Protein AF-A0A8T6V0I2-F1 (afdb_monomer)

Solvent-accessible surface area (backbone atoms only — not comparable to full-atom values): 3734 Å² total; per-residue (Å²): 137,69,97,55,58,49,69,52,92,86,45,87,89,44,70,49,71,75,75,85,74,62,61,41,70,12,74,83,78,68,47,60,30,70,44,36,47,75,39,87,92,48,43,61,32,28,58,73,60,48,54,61,28,50,77,66,66,76,98

Radius of gyration: 17.36 Å; Cα contacts (8 Å, |Δi|>4): 73; chains: 1; bounding box: 35×20×46 Å

Structure (mmCIF, N/CA/C/O backbone):
data_AF-A0A8T6V0I2-F1
#
_entry.id   AF-A0A8T6V0I2-F1
#
loop_
_atom_site.group_PDB
_atom_site.id
_atom_site.type_symbol
_atom_site.label_atom_id
_atom_site.label_alt_id
_atom_site.label_comp_id
_atom_site.label_asym_id
_atom_site.label_entity_id
_atom_site.label_seq_id
_atom_site.pdbx_PDB_ins_code
_atom_site.Cartn_x
_atom_site.Cartn_y
_atom_site.Cartn_z
_atom_site.occupancy
_atom_site.B_iso_or_equiv
_atom_site.auth_seq_id
_atom_site.auth_comp_id
_atom_site.auth_asym_id
_atom_site.auth_atom_id
_atom_site.pdbx_PDB_model_num
ATOM 1 N N . ASP A 1 1 ? -3.093 -13.220 19.546 1.00 51.47 1 ASP A N 1
ATOM 2 C CA . ASP A 1 1 ? -2.937 -12.277 20.669 1.00 51.47 1 ASP A CA 1
ATOM 3 C C . ASP A 1 1 ? -2.219 -11.024 20.201 1.00 51.47 1 ASP A C 1
ATOM 5 O O . ASP A 1 1 ? -1.005 -11.014 20.073 1.00 51.47 1 ASP A O 1
ATOM 9 N N . SER A 1 2 ? -2.980 -9.998 19.815 1.00 60.44 2 SER A N 1
ATOM 10 C CA . SER A 1 2 ? -2.423 -8.665 19.568 1.00 60.44 2 SER A CA 1
ATOM 11 C C . SER A 1 2 ? -2.448 -7.933 20.903 1.00 60.44 2 SER A C 1
ATOM 13 O O . SER A 1 2 ? -3.513 -7.782 21.497 1.00 60.44 2 SER A O 1
ATOM 15 N N . GLU A 1 3 ? -1.279 -7.517 21.382 1.00 67.50 3 GLU A N 1
ATOM 16 C CA . GLU A 1 3 ? -1.087 -6.820 22.662 1.00 67.50 3 GLU A CA 1
ATOM 17 C C . GLU A 1 3 ? -1.843 -5.471 22.732 1.00 67.50 3 GLU A C 1
ATOM 19 O O . GLU A 1 3 ? -2.042 -4.923 23.811 1.00 67.50 3 GLU A O 1
ATOM 24 N N . TYR A 1 4 ? -2.347 -4.965 21.596 1.00 70.75 4 TYR A N 1
ATOM 25 C CA . TYR A 1 4 ? -2.976 -3.646 21.457 1.00 70.75 4 TYR A CA 1
ATOM 26 C C . TYR A 1 4 ? -4.390 -3.720 20.858 1.00 70.75 4 TYR A C 1
ATOM 28 O O . TYR A 1 4 ? -4.695 -3.080 19.847 1.00 70.75 4 TYR A O 1
ATOM 36 N N . ALA A 1 5 ? -5.264 -4.519 21.472 1.00 90.00 5 ALA A N 1
ATOM 37 C CA . ALA A 1 5 ? -6.680 -4.574 21.120 1.00 90.00 5 ALA A CA 1
ATOM 38 C C . ALA A 1 5 ? -7.513 -3.613 21.991 1.00 90.00 5 ALA A C 1
ATOM 40 O O . ALA A 1 5 ? -7.560 -3.743 23.213 1.00 90.00 5 ALA A O 1
ATOM 41 N N . PHE A 1 6 ? -8.205 -2.663 21.362 1.00 93.38 6 PHE A N 1
ATOM 42 C CA . PHE A 1 6 ? -9.169 -1.772 22.002 1.00 93.38 6 PHE A CA 1
ATOM 43 C C . PHE A 1 6 ? -10.577 -2.370 21.936 1.00 93.38 6 PHE A C 1
ATOM 45 O O . PHE A 1 6 ? -11.037 -2.775 20.867 1.00 93.38 6 PHE A O 1
ATOM 52 N N . LYS A 1 7 ? -11.284 -2.387 23.069 1.00 95.31 7 LYS A N 1
ATOM 53 C CA . LYS A 1 7 ? -12.697 -2.776 23.149 1.00 95.31 7 LYS A CA 1
ATOM 54 C C . LYS A 1 7 ? -13.562 -1.524 23.296 1.00 95.31 7 LYS A C 1
ATOM 56 O O . LYS A 1 7 ? -13.326 -0.731 24.203 1.00 95.31 7 LYS A O 1
ATOM 61 N N . SER A 1 8 ? -14.560 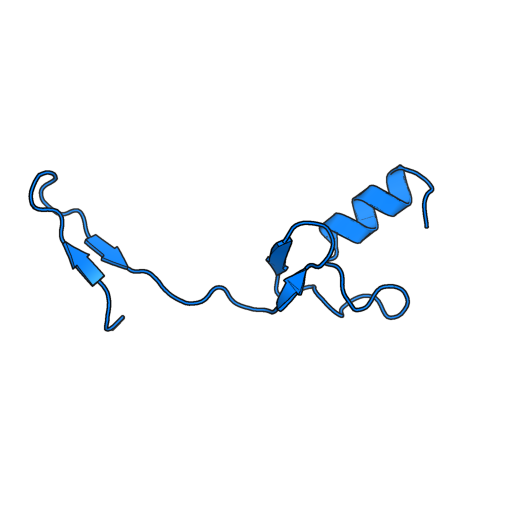-1.363 22.428 1.00 95.81 8 SER A N 1
ATOM 62 C CA . SER A 1 8 ? -15.451 -0.196 22.456 1.00 95.81 8 SER A CA 1
ATOM 63 C C . SER A 1 8 ? -16.318 -0.168 23.718 1.00 95.81 8 SER A C 1
ATOM 65 O O . SER A 1 8 ? -16.839 -1.198 24.149 1.00 95.81 8 SER A O 1
ATOM 67 N N . SER A 1 9 ? -16.498 1.026 24.287 1.00 95.69 9 SER A N 1
ATOM 68 C CA . SER A 1 9 ? -17.442 1.299 25.378 1.00 95.69 9 SER A CA 1
ATOM 69 C C . SER A 1 9 ? -18.861 1.609 24.891 1.00 95.69 9 SER A C 1
ATOM 71 O O . SER A 1 9 ? -19.801 1.505 25.671 1.00 95.69 9 SER A O 1
ATOM 73 N N . GLU A 1 10 ? -19.022 1.994 23.623 1.00 97.56 10 GLU A N 1
ATOM 74 C CA . GLU A 1 10 ? -20.297 2.451 23.047 1.00 97.56 10 GLU A CA 1
ATOM 75 C C . GLU A 1 10 ? -20.949 1.383 22.161 1.00 97.56 10 GLU A C 1
ATOM 77 O O . GLU A 1 10 ? -22.172 1.298 22.076 1.00 97.56 10 GLU A O 1
ATOM 82 N N . ILE A 1 11 ? -20.137 0.538 21.518 1.00 97.12 11 ILE A N 1
ATOM 83 C CA . ILE A 1 11 ? -20.600 -0.513 20.610 1.00 97.12 11 ILE A CA 1
ATOM 84 C C . ILE A 1 11 ? -20.294 -1.869 21.239 1.00 97.12 11 ILE A C 1
ATOM 86 O O . ILE A 1 11 ? -19.156 -2.346 21.230 1.00 97.12 11 ILE A O 1
ATOM 90 N N . SER A 1 12 ? -21.333 -2.503 21.783 1.00 96.25 12 SER A N 1
ATOM 91 C CA . SER A 1 12 ? -21.214 -3.816 22.417 1.00 96.25 12 SER A CA 1
ATOM 92 C C . SER A 1 12 ? -20.628 -4.849 21.448 1.00 96.25 12 SER A C 1
ATOM 94 O O . SER A 1 12 ? -21.128 -5.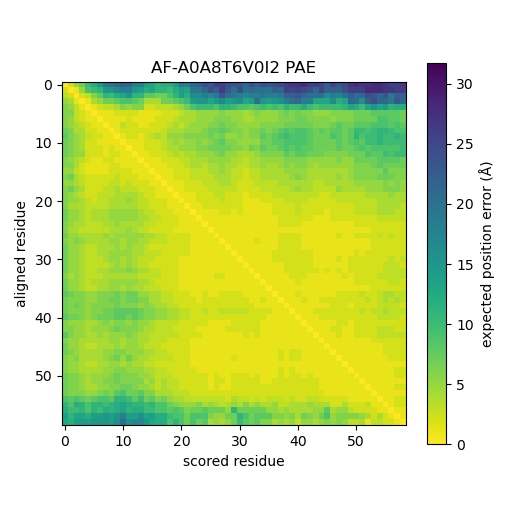041 20.342 1.00 96.25 12 SER A O 1
ATOM 96 N N . GLY A 1 13 ? -19.551 -5.512 21.870 1.00 94.81 13 GLY A N 1
ATOM 97 C CA . GLY A 1 13 ? -18.886 -6.569 21.103 1.00 94.81 13 GLY A CA 1
ATOM 98 C C . GLY A 1 13 ? -17.842 -6.097 20.085 1.00 94.81 13 GLY A C 1
ATOM 99 O O . GLY A 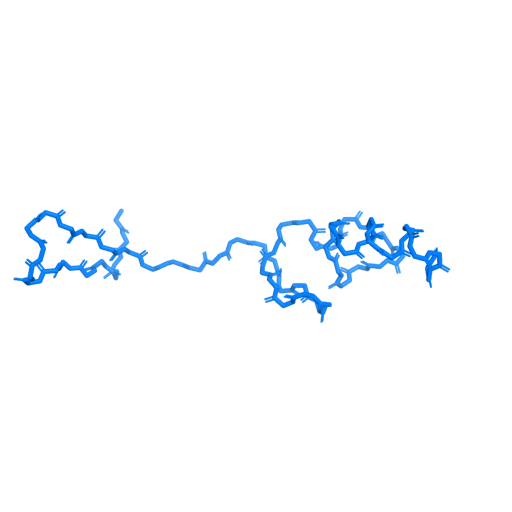1 13 ? -17.117 -6.938 19.560 1.00 94.81 13 GLY A O 1
ATOM 100 N N . LEU A 1 14 ? -17.697 -4.790 19.836 1.00 95.50 14 LEU A N 1
ATOM 101 C CA . LEU A 1 14 ? -16.673 -4.285 18.917 1.00 95.50 14 LEU A CA 1
ATOM 102 C C . LEU A 1 14 ? -15.279 -4.308 19.563 1.00 95.50 14 LEU A C 1
ATOM 104 O O . LEU A 1 14 ? -15.043 -3.675 20.596 1.00 95.50 14 LEU A O 1
ATOM 108 N N . ILE A 1 15 ? -14.345 -5.002 18.907 1.00 95.56 15 ILE A N 1
ATOM 109 C CA . ILE A 1 15 ? -12.924 -5.065 19.265 1.00 95.56 15 ILE A CA 1
ATOM 110 C C . ILE A 1 15 ? -12.100 -4.681 18.034 1.00 95.56 15 ILE A C 1
ATOM 112 O O . ILE A 1 15 ? -12.322 -5.208 16.945 1.00 95.56 15 ILE A O 1
ATOM 116 N N . VAL A 1 16 ? -11.140 -3.777 18.208 1.00 94.31 16 VAL A N 1
ATOM 117 C CA . VAL A 1 16 ? -10.246 -3.294 17.150 1.00 94.31 16 VAL A CA 1
ATOM 118 C C . VAL A 1 16 ? -8.808 -3.554 17.565 1.00 94.31 16 VAL A C 1
ATOM 120 O O . VAL A 1 16 ? -8.397 -3.142 18.642 1.00 94.31 16 VAL A O 1
ATOM 123 N N . ALA A 1 17 ? -8.030 -4.203 16.703 1.00 93.56 17 ALA A N 1
ATOM 124 C CA . ALA A 1 17 ? -6.600 -4.400 16.903 1.00 93.56 17 ALA A CA 1
ATOM 125 C C . ALA A 1 17 ? -5.816 -3.687 15.801 1.00 93.56 17 ALA A C 1
ATOM 127 O O . ALA A 1 17 ? -6.172 -3.774 14.624 1.00 93.56 17 ALA A O 1
ATOM 128 N N . VAL A 1 18 ? -4.733 -3.011 16.180 1.00 92.50 18 VAL A N 1
ATOM 129 C CA . VAL A 1 18 ? -3.823 -2.351 15.237 1.00 92.50 18 VAL A CA 1
ATOM 130 C C . VAL A 1 18 ? -2.512 -3.119 15.203 1.00 92.50 18 VAL A C 1
ATOM 132 O O . VAL A 1 18 ? -1.898 -3.370 16.235 1.00 92.50 18 VAL A O 1
ATOM 135 N N . ASN A 1 19 ? -2.075 -3.488 14.001 1.00 91.75 19 ASN A N 1
ATOM 136 C CA . ASN A 1 19 ? -0.808 -4.172 13.771 1.00 91.75 19 ASN A CA 1
ATOM 137 C C . ASN A 1 19 ? -0.057 -3.483 12.632 1.00 91.75 19 ASN A C 1
ATOM 139 O O . ASN A 1 19 ? -0.660 -2.806 11.795 1.00 91.75 19 ASN A O 1
ATOM 143 N N . LYS A 1 20 ? 1.266 -3.669 12.584 1.00 93.44 20 LYS A N 1
ATOM 144 C CA . LYS A 1 20 ? 2.064 -3.197 11.449 1.00 93.44 20 LYS A CA 1
ATOM 145 C C . LYS A 1 20 ? 1.589 -3.880 10.166 1.00 93.44 20 LYS A C 1
ATOM 147 O O . LYS A 1 20 ? 1.404 -5.095 10.138 1.00 93.44 20 LYS A O 1
ATOM 152 N N . ALA A 1 21 ? 1.404 -3.088 9.114 1.00 95.19 21 ALA A N 1
ATOM 153 C CA . ALA A 1 21 ? 1.112 -3.614 7.789 1.00 95.19 21 ALA A CA 1
ATOM 154 C C . ALA A 1 21 ? 2.322 -4.410 7.254 1.00 95.19 21 ALA A C 1
ATOM 156 O O . ALA A 1 21 ? 3.461 -4.030 7.533 1.00 95.19 21 ALA A O 1
ATOM 157 N N . PRO A 1 22 ? 2.103 -5.497 6.495 1.00 96.00 22 PRO A N 1
ATOM 158 C CA . PRO A 1 22 ? 3.189 -6.280 5.918 1.00 96.00 22 PRO A CA 1
ATOM 159 C C . PRO A 1 22 ? 3.840 -5.571 4.721 1.00 96.00 22 PRO A C 1
ATOM 161 O O . PRO A 1 22 ? 3.211 -4.764 4.031 1.00 96.00 22 PRO A O 1
ATOM 164 N N . GLY A 1 23 ? 5.080 -5.960 4.420 1.00 97.06 23 GLY A N 1
ATOM 165 C CA . GLY A 1 23 ? 5.854 -5.414 3.306 1.00 97.06 23 GLY A CA 1
ATOM 166 C C . GLY A 1 23 ? 6.506 -4.076 3.641 1.00 97.06 23 GLY A C 1
ATOM 167 O O . GLY A 1 23 ? 6.775 -3.786 4.802 1.00 97.06 23 GLY A O 1
ATOM 168 N N . GLU A 1 24 ? 6.736 -3.263 2.613 1.00 98.31 24 GLU A N 1
ATOM 169 C CA . GLU A 1 24 ? 7.466 -1.996 2.716 1.00 98.31 24 GLU A CA 1
ATOM 170 C C . GLU A 1 24 ? 6.624 -0.823 2.210 1.00 98.31 24 GLU A C 1
ATOM 172 O O . GLU A 1 24 ? 5.694 -0.992 1.410 1.00 98.31 24 GLU A O 1
ATOM 177 N N . LYS A 1 25 ? 6.956 0.392 2.659 1.00 98.38 25 LYS A N 1
ATOM 178 C CA . LYS A 1 25 ? 6.300 1.623 2.201 1.00 98.38 25 LYS A CA 1
ATOM 179 C C . LYS A 1 25 ? 6.641 1.880 0.731 1.00 98.38 25 LYS A C 1
ATOM 181 O O . LYS A 1 25 ? 7.782 2.185 0.404 1.00 98.38 25 LYS A O 1
ATOM 186 N N . CYS A 1 26 ? 5.638 1.872 -0.145 1.00 98.69 26 CYS A N 1
ATOM 187 C CA . CYS A 1 26 ? 5.815 2.332 -1.521 1.00 98.69 26 CYS A CA 1
ATOM 188 C C . CYS A 1 26 ? 6.053 3.852 -1.570 1.00 98.69 26 CYS A C 1
ATOM 190 O O . CYS A 1 26 ? 5.247 4.621 -1.045 1.00 98.69 26 CYS A O 1
ATOM 192 N N . GLU A 1 27 ? 7.100 4.306 -2.263 1.00 98.44 27 GLU A N 1
ATOM 193 C CA . GLU A 1 27 ? 7.445 5.738 -2.326 1.00 98.44 27 GLU A CA 1
ATOM 194 C C . GLU A 1 27 ? 6.462 6.591 -3.145 1.00 98.44 27 GLU A C 1
ATOM 196 O O . GLU A 1 27 ? 6.327 7.783 -2.875 1.00 98.44 27 GLU A O 1
ATOM 201 N N . ARG A 1 28 ? 5.715 5.990 -4.084 1.00 97.75 28 ARG A N 1
ATOM 202 C CA . ARG A 1 28 ? 4.742 6.704 -4.933 1.00 97.75 28 ARG A CA 1
ATOM 203 C C . ARG A 1 28 ? 3.361 6.850 -4.291 1.00 97.75 28 ARG A C 1
ATOM 20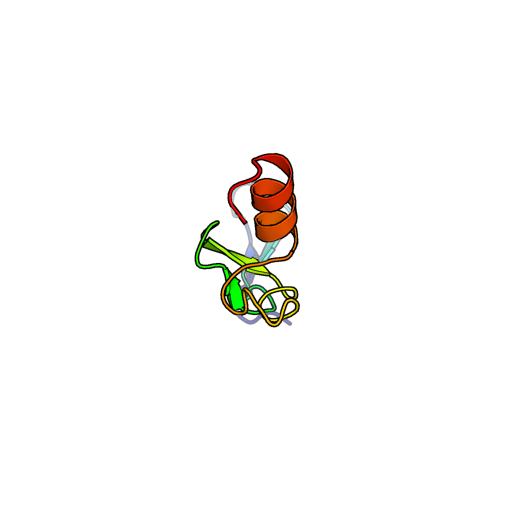5 O O . ARG A 1 28 ? 2.778 7.924 -4.355 1.00 97.75 28 ARG A O 1
ATOM 212 N N . CYS A 1 29 ? 2.807 5.779 -3.715 1.00 98.00 29 CYS A N 1
ATOM 213 C CA . CYS A 1 29 ? 1.445 5.796 -3.154 1.00 98.00 29 CYS A CA 1
ATOM 214 C C . CYS A 1 29 ? 1.386 5.789 -1.622 1.00 98.00 29 CYS A C 1
ATOM 216 O O . CYS A 1 29 ? 0.290 5.777 -1.064 1.00 98.00 29 CYS A O 1
ATOM 218 N N . TRP A 1 30 ? 2.539 5.717 -0.951 1.00 98.00 30 TRP A N 1
ATOM 219 C CA . TRP A 1 30 ? 2.693 5.702 0.512 1.00 98.00 30 TRP A CA 1
ATOM 220 C C . TRP A 1 30 ? 1.935 4.587 1.242 1.00 98.00 30 TRP A C 1
ATOM 222 O O . TRP A 1 30 ? 1.808 4.604 2.463 1.00 98.00 30 TRP A O 1
ATOM 232 N N . THR A 1 31 ? 1.470 3.574 0.511 1.00 98.12 31 THR A N 1
ATOM 233 C CA . THR A 1 31 ? 0.836 2.387 1.085 1.00 98.12 31 THR A CA 1
ATOM 234 C C . THR A 1 31 ? 1.875 1.284 1.262 1.00 98.12 31 THR A C 1
ATOM 236 O O . THR A 1 31 ? 2.683 1.048 0.360 1.00 98.12 31 THR A O 1
ATOM 239 N N . TYR A 1 32 ? 1.833 0.583 2.398 1.00 98.25 32 TYR A N 1
ATOM 240 C CA . TYR A 1 32 ? 2.637 -0.621 2.603 1.00 98.25 32 TYR A CA 1
ATOM 241 C C . TYR A 1 32 ? 2.151 -1.743 1.683 1.00 98.25 32 TYR A C 1
ATOM 243 O O . TYR A 1 32 ? 0.955 -2.054 1.624 1.00 98.25 32 TYR A O 1
ATOM 251 N N . ARG A 1 33 ? 3.076 -2.317 0.915 1.00 98.19 33 ARG A N 1
ATOM 252 C CA . ARG A 1 33 ? 2.800 -3.399 -0.032 1.00 98.19 33 ARG A CA 1
ATOM 253 C C . ARG A 1 33 ? 3.941 -4.405 0.015 1.00 98.19 33 ARG A C 1
ATOM 255 O O . ARG A 1 33 ? 5.110 -4.036 0.010 1.00 98.19 33 ARG A O 1
ATOM 262 N N . THR A 1 34 ? 3.598 -5.684 -0.028 1.00 98.38 34 THR A N 1
ATOM 263 C CA . THR A 1 34 ? 4.570 -6.782 -0.149 1.00 98.38 34 THR A CA 1
ATOM 264 C C . THR A 1 34 ? 5.218 -6.853 -1.532 1.00 98.38 34 THR A C 1
ATOM 266 O O . THR A 1 34 ? 6.246 -7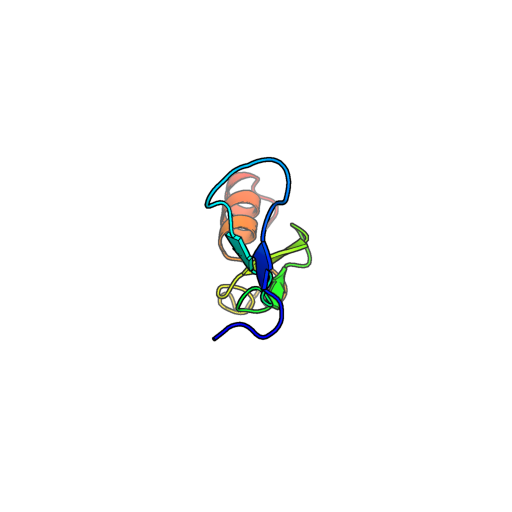.494 -1.690 1.00 98.38 34 THR A O 1
ATOM 269 N N . SER A 1 35 ? 4.637 -6.178 -2.527 1.00 98.50 35 SER A N 1
ATOM 270 C CA . SER A 1 35 ? 5.143 -6.116 -3.901 1.00 98.50 35 SER A CA 1
ATOM 271 C C . SER A 1 35 ? 6.205 -5.030 -4.132 1.00 98.50 35 SER A C 1
ATOM 273 O O . SER A 1 35 ? 6.614 -4.817 -5.272 1.00 98.50 35 SER A O 1
ATOM 275 N N . VAL A 1 36 ? 6.564 -4.232 -3.118 1.00 98.56 36 VAL A N 1
ATOM 276 C CA . VAL A 1 36 ? 7.690 -3.290 -3.254 1.00 98.56 36 VAL A CA 1
ATOM 277 C C . VAL A 1 36 ? 8.964 -4.111 -3.470 1.00 98.56 36 VAL A C 1
ATOM 279 O O . VAL A 1 36 ? 9.171 -5.115 -2.795 1.00 98.56 36 VAL A O 1
ATOM 282 N N . GLY A 1 37 ? 9.784 -3.724 -4.448 1.00 97.62 37 GLY A N 1
ATOM 283 C CA . GLY A 1 37 ? 10.994 -4.459 -4.829 1.00 97.62 37 GLY A CA 1
ATOM 284 C C . GLY A 1 37 ? 10.787 -5.572 -5.862 1.00 97.62 37 GLY A C 1
ATOM 285 O O . GLY A 1 37 ? 11.767 -6.148 -6.328 1.00 97.62 37 GLY A O 1
ATOM 286 N N . SER A 1 38 ? 9.548 -5.873 -6.274 1.00 97.12 38 SER A N 1
ATOM 287 C CA . SER A 1 38 ? 9.284 -6.939 -7.257 1.00 97.12 38 SER A CA 1
ATOM 288 C C . SER A 1 38 ? 9.754 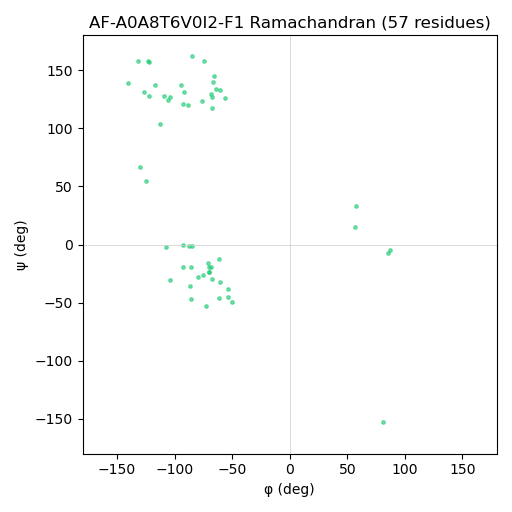-6.605 -8.681 1.00 97.12 38 SER A C 1
ATOM 290 O O . SER A 1 38 ? 10.020 -7.515 -9.462 1.00 97.12 38 SER A O 1
ATOM 292 N N . ASN A 1 39 ? 9.885 -5.321 -9.030 1.00 97.31 39 ASN A N 1
ATOM 293 C CA . ASN A 1 39 ? 10.423 -4.877 -10.316 1.00 97.31 39 ASN A CA 1
ATOM 294 C C . ASN A 1 39 ? 11.845 -4.334 -10.129 1.00 97.31 39 ASN A C 1
ATOM 296 O O . ASN A 1 39 ? 12.069 -3.413 -9.347 1.00 97.31 39 ASN A O 1
ATOM 300 N N . LYS A 1 40 ? 12.803 -4.891 -10.879 1.00 96.62 40 LYS A N 1
ATOM 301 C CA . LYS A 1 40 ? 14.225 -4.526 -10.780 1.00 96.62 40 LYS A CA 1
ATOM 302 C C . LYS A 1 40 ? 14.536 -3.105 -11.263 1.00 96.62 40 LYS A C 1
ATOM 304 O O . LYS A 1 40 ? 15.482 -2.511 -10.762 1.00 96.62 40 LYS A O 1
ATOM 309 N N . HIS A 1 41 ? 13.766 -2.569 -12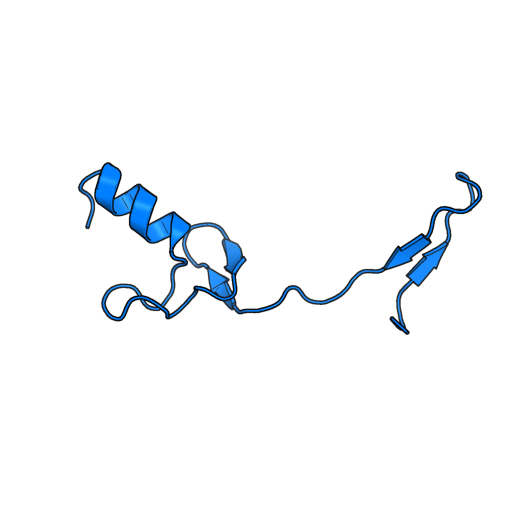.211 1.00 96.38 41 HIS A N 1
ATOM 310 C CA . HIS A 1 41 ? 13.937 -1.206 -12.727 1.00 96.38 41 HIS A CA 1
ATOM 311 C C . HIS A 1 41 ? 13.330 -0.156 -11.787 1.00 96.38 41 HIS A C 1
ATOM 313 O O . HIS A 1 41 ? 13.826 0.965 -11.714 1.00 96.38 41 HIS A O 1
ATOM 319 N N . HIS A 1 42 ? 12.299 -0.531 -11.021 1.00 97.00 42 HIS A N 1
ATOM 320 C CA . HIS A 1 42 ? 11.613 0.357 -10.080 1.00 97.00 42 HIS A CA 1
ATOM 321 C C . HIS A 1 42 ? 11.480 -0.279 -8.682 1.00 97.00 42 HIS A C 1
ATOM 323 O O . HIS A 1 42 ? 10.369 -0.582 -8.237 1.00 97.00 42 HIS A O 1
ATOM 329 N N . PRO A 1 43 ? 12.599 -0.488 -7.961 1.00 98.00 43 PRO A N 1
ATOM 330 C CA . PRO A 1 43 ? 12.612 -1.283 -6.732 1.00 98.00 43 PRO A CA 1
ATOM 331 C C . PRO A 1 43 ? 11.902 -0.617 -5.541 1.00 98.00 43 PRO A C 1
ATOM 333 O O . PRO A 1 43 ? 11.521 -1.313 -4.605 1.00 98.00 43 PRO A O 1
ATOM 336 N N . SER A 1 44 ? 11.686 0.704 -5.551 1.00 97.94 44 SER A N 1
ATOM 337 C CA . SER A 1 44 ? 11.069 1.431 -4.426 1.00 97.94 44 SER A CA 1
ATOM 338 C C . SER A 1 44 ? 9.543 1.593 -4.520 1.00 97.94 44 SER A C 1
ATOM 340 O O . SER A 1 44 ? 8.905 2.157 -3.620 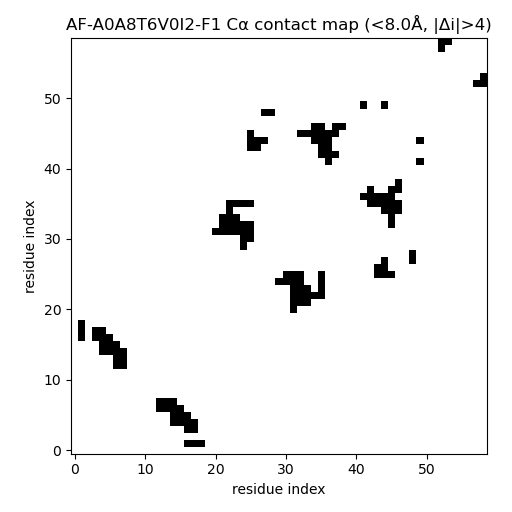1.00 97.94 44 SER A O 1
ATOM 342 N N . ILE A 1 45 ? 8.914 1.086 -5.588 1.00 98.38 45 ILE A N 1
ATOM 343 C CA . ILE A 1 45 ? 7.467 1.206 -5.809 1.00 98.38 45 ILE A CA 1
ATOM 344 C C . ILE A 1 45 ? 6.779 -0.158 -5.946 1.00 98.38 45 ILE A C 1
ATOM 346 O O . ILE A 1 45 ? 7.403 -1.174 -6.231 1.00 98.38 45 ILE A O 1
ATOM 350 N N . CYS A 1 46 ? 5.471 -0.186 -5.684 1.00 98.62 46 CYS A N 1
ATOM 351 C CA . CYS A 1 46 ? 4.654 -1.401 -5.756 1.00 98.62 46 CYS A CA 1
ATOM 352 C C . CYS A 1 46 ? 4.156 -1.693 -7.183 1.00 98.62 46 CYS A C 1
ATOM 354 O O . CYS A 1 46 ? 4.092 -0.778 -8.004 1.00 98.62 46 CYS A O 1
ATOM 356 N N . SER A 1 47 ? 3.716 -2.931 -7.451 1.00 98.19 47 SER A N 1
ATOM 357 C CA . SER A 1 47 ? 3.199 -3.362 -8.766 1.00 98.19 47 SER A CA 1
ATOM 358 C C . SER A 1 47 ? 2.070 -2.472 -9.288 1.00 98.19 47 SER A C 1
ATOM 360 O O . SER A 1 47 ? 2.164 -1.974 -10.400 1.00 98.19 47 SER A O 1
ATOM 362 N N . ARG A 1 48 ? 1.088 -2.126 -8.444 1.00 98.00 48 ARG A N 1
ATOM 363 C CA . ARG A 1 48 ? 0.007 -1.180 -8.794 1.00 98.00 48 ARG A CA 1
ATOM 364 C C . ARG A 1 48 ? 0.539 0.157 -9.316 1.00 98.00 48 ARG A C 1
ATOM 366 O O . ARG A 1 48 ? -0.060 0.808 -10.164 1.00 98.00 48 ARG A O 1
ATOM 373 N N . CYS A 1 49 ? 1.629 0.635 -8.719 1.00 98.25 49 CYS A N 1
ATOM 374 C CA . CYS A 1 49 ? 2.233 1.892 -9.123 1.00 98.25 49 CYS A CA 1
ATOM 375 C C . CYS A 1 49 ? 3.017 1.771 -10.428 1.00 98.25 49 CYS A C 1
ATOM 377 O O . CYS A 1 49 ? 3.136 2.788 -11.099 1.00 98.25 49 CYS A O 1
ATOM 379 N N . ILE A 1 50 ? 3.528 0.588 -10.758 1.00 98.25 50 ILE A N 1
ATOM 380 C CA . ILE A 1 50 ? 4.194 0.297 -12.030 1.00 98.25 50 ILE A CA 1
ATOM 381 C C . ILE A 1 50 ? 3.150 0.231 -13.141 1.00 98.25 50 ILE A C 1
ATOM 383 O O . ILE A 1 50 ? 3.244 1.018 -14.071 1.00 98.25 50 ILE A O 1
ATOM 387 N N . GLU A 1 51 ? 2.1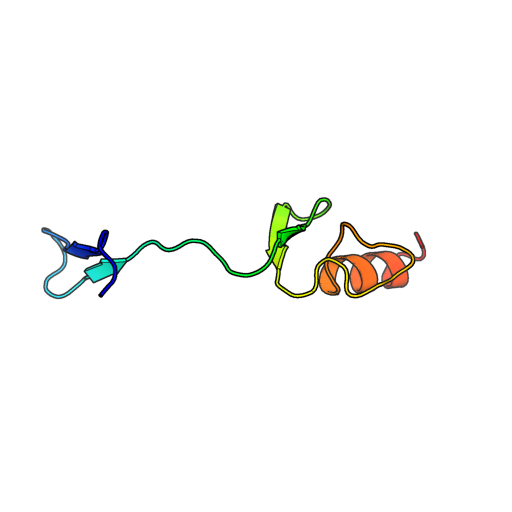00 -0.576 -12.967 1.00 97.94 51 GLU A N 1
ATOM 388 C CA . GLU A 1 51 ? 0.985 -0.707 -13.922 1.00 97.94 51 GLU A CA 1
ATOM 389 C C . GLU A 1 51 ? 0.423 0.670 -14.313 1.00 97.94 51 GLU A C 1
ATOM 391 O O . GLU A 1 51 ? 0.353 1.028 -15.483 1.00 97.94 51 GLU A O 1
ATOM 396 N N . ALA A 1 52 ? 0.133 1.517 -13.321 1.00 97.94 52 ALA A N 1
ATOM 397 C CA . ALA A 1 52 ? -0.388 2.858 -13.576 1.00 97.94 52 ALA A CA 1
ATOM 398 C C . ALA A 1 52 ? 0.617 3.825 -14.239 1.00 97.94 52 ALA A C 1
ATOM 400 O O . ALA A 1 52 ? 0.202 4.873 -14.720 1.00 97.94 52 ALA A O 1
ATOM 401 N N . LEU A 1 53 ? 1.928 3.565 -14.193 1.00 97.00 53 LEU A N 1
ATOM 402 C CA . LEU A 1 53 ? 2.921 4.367 -14.924 1.00 97.00 53 LEU A CA 1
ATOM 403 C C . LEU A 1 53 ? 3.109 3.851 -16.358 1.00 97.00 53 LEU A C 1
ATOM 405 O O . LEU A 1 53 ? 3.262 4.675 -17.258 1.00 97.00 53 LEU A O 1
ATOM 409 N N . GLU A 1 54 ? 3.042 2.531 -16.561 1.00 96.75 54 GLU A N 1
ATOM 410 C CA . GLU A 1 54 ? 3.049 1.884 -17.880 1.00 96.75 54 GLU A CA 1
ATOM 411 C C . GLU A 1 54 ? 1.832 2.330 -18.707 1.00 96.75 54 GLU A C 1
ATOM 413 O O . GLU A 1 54 ? 1.983 2.767 -19.844 1.00 96.75 54 GLU A O 1
ATOM 418 N N . GLU A 1 55 ? 0.632 2.346 -18.115 1.00 97.38 55 GLU A N 1
ATOM 419 C CA . GLU A 1 55 ? -0.594 2.837 -18.771 1.00 97.38 55 GLU A CA 1
ATOM 420 C C . GLU A 1 55 ? -0.509 4.314 -19.187 1.00 97.38 55 GLU A C 1
ATOM 422 O O . GLU A 1 55 ? -1.098 4.725 -20.187 1.00 97.38 55 GLU A O 1
ATOM 427 N N . MET A 1 56 ? 0.222 5.125 -18.418 1.00 94.94 56 MET A N 1
ATOM 428 C CA . MET A 1 56 ? 0.442 6.546 -18.708 1.00 94.94 56 MET A CA 1
ATOM 429 C C . MET A 1 56 ? 1.653 6.787 -19.615 1.00 94.94 56 MET A C 1
ATOM 431 O O . MET A 1 56 ? 1.943 7.940 -19.938 1.00 94.94 56 MET A O 1
ATOM 435 N N . ASN A 1 57 ? 2.362 5.726 -20.010 1.00 93.25 57 ASN A N 1
ATOM 436 C CA . ASN A 1 57 ? 3.554 5.784 -20.847 1.00 93.25 57 ASN A CA 1
ATOM 437 C C . ASN A 1 57 ? 4.676 6.667 -20.246 1.00 93.25 57 ASN A C 1
ATOM 439 O O . ASN A 1 57 ? 5.399 7.351 -20.974 1.00 93.25 57 ASN A O 1
ATOM 443 N N . VAL A 1 58 ? 4.778 6.689 -18.908 1.00 88.56 58 VAL A N 1
ATOM 444 C CA . VAL A 1 58 ? 5.758 7.480 -18.129 1.00 88.56 58 VAL A CA 1
ATOM 445 C C . VAL A 1 58 ? 7.028 6.677 -17.819 1.00 88.56 58 VAL A C 1
ATOM 447 O O . VAL A 1 58 ? 8.067 7.267 -17.517 1.00 88.56 58 VAL A O 1
ATOM 450 N N . ILE A 1 59 ? 6.945 5.348 -17.903 1.00 86.19 59 ILE A N 1
ATOM 451 C CA . ILE A 1 59 ? 8.059 4.395 -17.818 1.00 86.19 59 ILE A CA 1
ATOM 452 C C . ILE A 1 59 ? 7.974 3.391 -18.963 1.00 86.19 59 ILE A C 1
ATOM 454 O O . ILE A 1 59 ? 6.859 3.240 -19.513 1.00 86.19 59 ILE A O 1
#

Nearest PDB structures (foldseek):
  8c9g-assembly1_A  TM=8.753E-01  e=5.720E-03  Priestia megaterium
  8c9f-assembly1_A  TM=8.621E-01  e=1.245E-02  Priestia megaterium
  8p5d-assembly1_SDD  TM=4.174E-01  e=8.047E-01  Spraguea lophii 42_110
  4u56-assembly2_d9  TM=5.228E-01  e=4.387E+00  Saccharomyces cerevisiae S288C

Foldseek 3Di:
DQPAWDDDPVDPPDIDGDDDDDADQQPPPRDHDVQQCVDPVRNRHHPVVVVVCVVVVVD

Secondary structure (DSSP, 8-state):
--TTEEEPSSSTT-EEE--PPSSEE-TTT--EETTTT-SSSSTTS-HHHHHHHHTTT--

Mean predicted aligned error: 4.42 Å

pLDDT: mean 94.0, std 9.06, range [51.47, 98.69]

Sequence (59 aa):
DSEYAFKSSEISGLIVAVNKAPGEKCERCWTYRTSVGSNKHHPSICSRCIEALEEMNVI